Protein AF-A0A2V7G787-F1 (afdb_monomer)

Foldseek 3Di:
DPPDDLEDPVLLQLLLVLLQVLLVLLLPPPPVPRPPCPPSLCVLQVSLLVSLVVLCVSQPPPGDSVSSSVVSLVSSCCNNLPVVVVVCCVPVVDDVCSSPDPSSVVSSVSSSVNNVVNSVVSNVVSHDDPPPDDD

Mean predi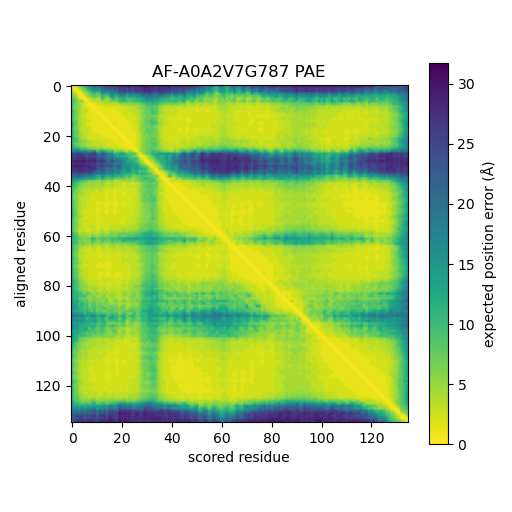cted aligned error: 7.24 Å

pLDDT: mean 84.2, std 13.43, range [45.25, 98.38]

Nearest PDB structures (foldseek):
  8j7w-assembly1_A  TM=3.621E-01  e=2.206E-01  Homo sapiens
  2lk4-assembly1_A  TM=4.245E-01  e=3.127E+00  Homo sapiens
  1ls4-assembly1_A  TM=3.433E-01  e=6.217E+00  Locusta migratoria

Radius of gyration: 17.69 Å; Cα contacts (8 Å, |Δi|>4): 128; chains: 1; bounding box: 58×23×52 Å

Sequence (135 aa):
MSVRSIFSLPIALFLGLFIHLDWHLARHEHDGRSLGWDAHWLLAIPIFALAARRIARRWPPPDNPWRPAALTVALGILLGQVIEPLGEIIHYQATLADELEPARLTAFALFTATGLVTMGLTLWALAPRPSSGPC

Structure (mmCIF, N/CA/C/O backbone):
data_AF-A0A2V7G787-F1
#
_entry.id   AF-A0A2V7G787-F1
#
loop_
_atom_site.group_PDB
_atom_site.id
_atom_site.type_symbol
_atom_site.label_atom_id
_atom_site.label_alt_id
_atom_site.label_comp_id
_atom_site.label_asym_id
_atom_site.label_entity_id
_atom_site.label_seq_id
_atom_site.pdbx_PDB_ins_code
_atom_site.Cartn_x
_atom_site.Cartn_y
_atom_site.Cartn_z
_atom_site.occupancy
_atom_site.B_iso_or_equiv
_atom_site.auth_seq_id
_atom_site.auth_comp_id
_atom_site.auth_asym_id
_atom_site.auth_atom_id
_atom_site.pdbx_PDB_model_num
ATOM 1 N N . MET A 1 1 ? -1.950 7.658 30.740 1.00 45.25 1 MET A N 1
ATOM 2 C CA . MET A 1 1 ? -2.241 7.159 29.378 1.00 45.25 1 MET A CA 1
ATOM 3 C C . MET A 1 1 ? -0.935 6.694 28.756 1.00 45.25 1 MET A C 1
ATOM 5 O O . MET A 1 1 ? -0.013 7.492 28.670 1.00 45.25 1 MET A O 1
ATOM 9 N N . SER A 1 2 ? -0.812 5.413 28.404 1.00 47.28 2 SER A N 1
ATOM 10 C CA . SER A 1 2 ? 0.356 4.932 27.654 1.00 47.28 2 SER A CA 1
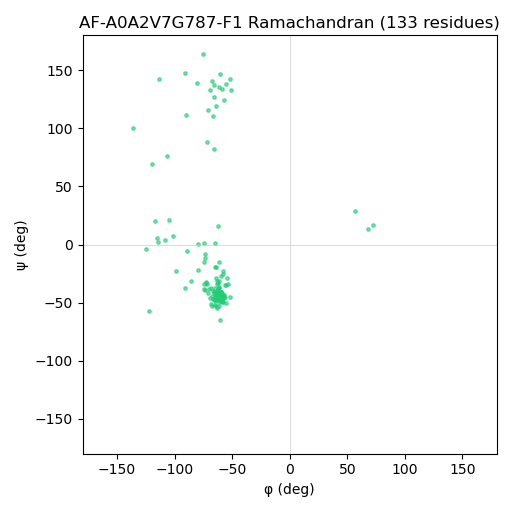ATOM 11 C C . SER A 1 2 ? 0.256 5.487 26.234 1.00 47.28 2 SER A C 1
ATOM 13 O O . SER A 1 2 ? -0.705 5.184 25.530 1.00 47.28 2 SER A O 1
ATOM 15 N N . VAL A 1 3 ? 1.200 6.342 25.834 1.00 57.97 3 VAL A N 1
ATOM 16 C CA . VAL A 1 3 ? 1.281 6.854 24.462 1.00 57.97 3 VAL A CA 1
ATOM 17 C C . VAL A 1 3 ? 1.750 5.698 23.584 1.00 57.97 3 VAL A C 1
ATOM 19 O O . VAL A 1 3 ? 2.947 5.470 23.409 1.00 57.97 3 VAL A O 1
ATOM 22 N N . ARG A 1 4 ? 0.808 4.899 23.073 1.00 68.75 4 ARG A N 1
ATOM 23 C CA . ARG A 1 4 ? 1.130 3.909 22.046 1.00 68.75 4 ARG A CA 1
ATOM 24 C C . ARG A 1 4 ? 1.589 4.671 20.814 1.00 68.75 4 ARG A C 1
ATOM 26 O O . ARG A 1 4 ? 0.837 5.468 20.260 1.00 68.75 4 ARG A O 1
ATOM 33 N N . SER A 1 5 ? 2.827 4.421 20.392 1.00 78.06 5 SER A N 1
ATOM 34 C CA . SER A 1 5 ? 3.328 4.935 19.119 1.00 78.06 5 SER A CA 1
ATOM 35 C C . SER A 1 5 ? 2.332 4.593 18.011 1.00 78.06 5 SER A C 1
ATOM 37 O O . SER A 1 5 ? 1.870 3.456 17.931 1.00 78.06 5 SER A O 1
ATOM 39 N N . ILE A 1 6 ? 1.999 5.572 17.170 1.00 81.62 6 ILE A N 1
ATOM 40 C CA . ILE A 1 6 ? 1.162 5.400 15.969 1.00 81.62 6 ILE A CA 1
ATOM 41 C C . ILE A 1 6 ? 1.923 4.713 14.826 1.00 81.62 6 ILE A C 1
ATOM 43 O O . ILE A 1 6 ? 1.392 4.529 13.736 1.00 81.62 6 ILE A O 1
ATOM 47 N N . PHE A 1 7 ? 3.183 4.356 15.063 1.00 84.19 7 PHE A N 1
ATOM 48 C CA . PHE A 1 7 ? 4.094 3.830 14.069 1.00 84.19 7 PHE A CA 1
ATOM 49 C C . PHE A 1 7 ? 4.451 2.368 14.355 1.00 84.19 7 PHE A C 1
ATOM 51 O O . PHE A 1 7 ? 4.642 1.950 15.503 1.00 84.19 7 PHE A O 1
ATOM 58 N N . SER A 1 8 ? 4.576 1.579 13.287 1.00 87.44 8 SER A N 1
ATOM 59 C CA . SER A 1 8 ? 5.142 0.235 13.337 1.00 87.44 8 SER A CA 1
ATOM 60 C C . SER A 1 8 ? 6.091 0.017 12.164 1.00 87.44 8 SER A C 1
ATOM 62 O O . SER A 1 8 ? 5.661 -0.304 11.058 1.00 87.44 8 SER A O 1
ATOM 64 N N . LEU A 1 9 ? 7.392 0.138 12.444 1.00 89.88 9 LEU A N 1
ATOM 65 C CA . LEU A 1 9 ? 8.457 -0.104 11.468 1.00 89.88 9 LEU A CA 1
ATOM 66 C C . LEU A 1 9 ? 8.326 -1.464 10.757 1.00 89.88 9 LEU A C 1
ATOM 68 O O . LEU A 1 9 ? 8.398 -1.471 9.534 1.00 89.88 9 LEU A O 1
ATOM 72 N N . PRO A 1 10 ? 8.051 -2.596 11.443 1.00 93.88 10 PRO A N 1
ATOM 73 C CA . PRO A 1 10 ? 7.923 -3.881 10.755 1.00 93.88 10 PRO A CA 1
ATOM 74 C C . PRO A 1 10 ? 6.792 -3.924 9.725 1.00 93.88 10 PRO A C 1
ATOM 76 O O . PRO A 1 10 ? 6.952 -4.542 8.681 1.00 93.88 10 PRO A O 1
ATOM 79 N N . ILE A 1 11 ? 5.653 -3.274 9.997 1.00 91.56 11 ILE A N 1
ATOM 80 C CA . ILE A 1 11 ? 4.524 -3.265 9.054 1.00 91.56 11 ILE A CA 1
ATOM 81 C C . ILE A 1 11 ? 4.837 -2.336 7.873 1.00 91.56 11 ILE A C 1
ATOM 83 O O . ILE A 1 11 ? 4.525 -2.682 6.738 1.00 91.56 11 ILE A O 1
ATOM 87 N N . ALA A 1 12 ? 5.497 -1.200 8.122 1.00 92.44 12 ALA A N 1
ATOM 88 C CA . ALA A 1 12 ? 5.934 -0.290 7.064 1.00 92.44 12 ALA A CA 1
ATOM 89 C C . ALA A 1 12 ? 6.975 -0.944 6.140 1.00 92.44 12 ALA A C 1
ATOM 91 O O . ALA A 1 12 ? 6.824 -0.883 4.925 1.00 92.44 12 ALA A O 1
ATOM 92 N N . LEU A 1 13 ? 7.977 -1.631 6.704 1.00 93.19 13 LEU A N 1
ATOM 93 C CA . LEU A 1 13 ? 8.967 -2.398 5.938 1.00 93.19 13 LEU A CA 1
ATOM 94 C C . LEU A 1 13 ? 8.318 -3.540 5.154 1.00 93.19 13 LEU A C 1
ATOM 96 O O . LEU A 1 13 ? 8.652 -3.743 3.995 1.00 93.19 13 LEU A O 1
ATOM 100 N N . PHE A 1 14 ? 7.373 -4.261 5.764 1.00 94.88 14 PHE A N 1
ATOM 101 C CA . PHE A 1 14 ? 6.624 -5.318 5.086 1.00 94.88 14 PHE A CA 1
ATOM 102 C C . PHE A 1 14 ? 5.868 -4.777 3.868 1.00 94.88 14 PHE A C 1
ATOM 104 O O . PHE A 1 14 ? 6.010 -5.324 2.780 1.00 94.88 14 PHE A O 1
ATOM 111 N N . LEU A 1 15 ? 5.109 -3.686 4.016 1.00 94.31 15 LEU A N 1
ATOM 112 C CA . LEU A 1 15 ? 4.420 -3.081 2.873 1.00 94.31 15 LEU A CA 1
ATOM 113 C C . LEU A 1 15 ? 5.405 -2.553 1.829 1.00 94.31 15 LEU A C 1
ATOM 115 O O . LEU A 1 15 ? 5.203 -2.812 0.649 1.00 94.31 15 LEU A O 1
ATOM 119 N N . GLY A 1 16 ? 6.468 -1.863 2.250 1.00 92.56 16 GLY A N 1
ATOM 120 C CA . GLY A 1 16 ? 7.478 -1.337 1.334 1.00 92.56 16 GLY A CA 1
ATOM 121 C C . GLY A 1 16 ? 8.149 -2.429 0.509 1.00 92.56 16 GLY A C 1
ATOM 122 O O . GLY A 1 16 ? 8.227 -2.296 -0.706 1.00 92.56 16 GLY A O 1
ATOM 123 N N . LEU A 1 17 ? 8.525 -3.546 1.142 1.00 93.81 17 LEU A N 1
ATOM 124 C CA . LEU A 1 17 ? 9.083 -4.713 0.459 1.00 93.81 17 LEU A CA 1
ATOM 125 C C . LEU A 1 17 ? 8.146 -5.221 -0.637 1.00 93.81 17 LEU A C 1
ATOM 127 O O . LEU A 1 17 ? 8.576 -5.414 -1.763 1.00 93.81 17 LEU A O 1
ATOM 131 N N . PHE A 1 18 ? 6.868 -5.439 -0.330 1.00 94.62 18 PHE A N 1
ATOM 132 C CA . PHE A 1 18 ? 5.949 -6.017 -1.309 1.00 94.62 18 PHE A CA 1
ATOM 133 C C . PHE A 1 18 ? 5.523 -5.043 -2.408 1.00 94.62 18 PHE A C 1
ATOM 135 O O . PHE A 1 18 ? 5.370 -5.469 -3.547 1.00 94.62 18 PHE A O 1
ATOM 142 N N . ILE A 1 19 ? 5.378 -3.754 -2.091 1.00 92.50 19 ILE A N 1
ATOM 143 C CA . ILE A 1 19 ? 5.173 -2.701 -3.096 1.00 92.50 19 ILE A CA 1
ATOM 144 C C . ILE A 1 19 ? 6.358 -2.670 -4.069 1.00 92.50 19 ILE A C 1
ATOM 146 O O . ILE A 1 19 ? 6.174 -2.506 -5.271 1.00 92.50 19 ILE A O 1
ATOM 150 N N . HIS A 1 20 ? 7.572 -2.826 -3.550 1.00 90.94 20 HIS A N 1
ATOM 151 C CA . HIS A 1 20 ? 8.786 -2.827 -4.350 1.00 90.94 20 HIS A CA 1
ATOM 152 C C . HIS A 1 20 ? 8.971 -4.124 -5.163 1.00 90.94 20 HIS A C 1
ATOM 154 O O . HIS A 1 20 ? 9.351 -4.090 -6.329 1.00 90.94 20 HIS A O 1
ATOM 160 N N . LEU A 1 21 ? 8.635 -5.283 -4.589 1.00 89.38 21 LEU A N 1
ATOM 161 C CA . LEU A 1 21 ? 8.651 -6.557 -5.314 1.00 89.38 21 LEU A CA 1
ATOM 162 C C . LEU A 1 21 ? 7.669 -6.552 -6.491 1.00 89.38 21 LEU A C 1
ATOM 164 O O . LEU A 1 21 ? 8.033 -6.986 -7.578 1.00 89.38 21 LEU A O 1
ATOM 168 N N . ASP A 1 22 ? 6.452 -6.043 -6.291 1.00 88.50 22 ASP A N 1
ATOM 169 C CA . ASP A 1 22 ? 5.449 -5.926 -7.356 1.00 88.50 22 ASP A CA 1
ATOM 170 C C . ASP A 1 22 ? 5.941 -5.051 -8.520 1.00 88.50 22 ASP A C 1
ATOM 172 O O . ASP A 1 22 ? 5.814 -5.408 -9.690 1.00 88.50 22 ASP A O 1
ATOM 176 N N . TRP A 1 23 ? 6.613 -3.952 -8.185 1.00 85.75 23 TRP A N 1
ATOM 177 C CA . TRP A 1 23 ? 7.250 -3.051 -9.139 1.00 85.75 23 TRP A CA 1
ATOM 178 C C . TRP A 1 23 ? 8.349 -3.715 -9.982 1.00 85.75 23 TRP A C 1
ATOM 180 O O . TRP A 1 23 ? 8.447 -3.447 -11.180 1.00 85.75 23 TRP A O 1
ATOM 190 N N . HIS A 1 24 ? 9.144 -4.619 -9.401 1.00 84.69 24 HIS A N 1
ATOM 191 C CA . HIS A 1 24 ? 10.117 -5.417 -10.162 1.00 84.69 24 HIS A CA 1
ATOM 192 C C . HIS A 1 24 ? 9.461 -6.477 -11.044 1.00 84.69 24 HIS A C 1
ATOM 194 O O . HIS A 1 24 ? 9.944 -6.735 -12.148 1.00 84.69 24 HIS A O 1
ATOM 200 N N . LEU A 1 25 ? 8.345 -7.068 -10.608 1.00 82.56 25 LEU A N 1
ATOM 201 C CA . LEU A 1 25 ? 7.592 -8.015 -11.439 1.00 82.56 25 LEU A CA 1
ATOM 202 C C . LEU A 1 25 ? 7.074 -7.350 -12.723 1.00 82.56 25 LEU A C 1
ATOM 204 O O . LEU A 1 25 ? 7.052 -7.991 -13.771 1.00 82.56 25 LEU A O 1
ATOM 208 N N . ALA A 1 26 ? 6.777 -6.051 -12.670 1.00 78.38 26 ALA A N 1
ATOM 209 C CA . ALA A 1 26 ? 6.321 -5.266 -13.814 1.00 78.38 26 ALA A CA 1
ATOM 210 C C . ALA A 1 26 ? 7.414 -4.921 -14.844 1.00 78.38 26 ALA A C 1
ATOM 212 O O . ALA A 1 26 ? 7.093 -4.574 -15.976 1.00 78.38 26 ALA A O 1
ATOM 213 N N . ARG A 1 27 ? 8.705 -5.070 -14.506 1.00 72.38 27 ARG A N 1
ATOM 214 C CA . ARG A 1 27 ? 9.864 -4.797 -15.393 1.00 72.38 27 ARG A CA 1
ATOM 215 C C . ARG A 1 27 ? 9.946 -5.724 -16.626 1.00 72.38 27 ARG A C 1
ATOM 217 O O . ARG A 1 27 ? 10.898 -5.674 -17.393 1.00 72.38 27 ARG A O 1
ATOM 224 N N . HIS A 1 28 ? 8.990 -6.636 -16.783 1.00 60.34 28 HIS A N 1
ATOM 225 C CA . HIS A 1 28 ? 9.127 -7.845 -17.588 1.00 60.34 28 HIS A CA 1
ATOM 226 C C . HIS A 1 28 ? 8.210 -7.908 -18.823 1.00 60.34 28 HIS A C 1
ATOM 228 O O . HIS A 1 28 ? 8.281 -8.902 -19.551 1.00 60.34 28 HIS A O 1
ATOM 234 N N . GLU A 1 29 ? 7.396 -6.878 -19.103 1.00 54.09 29 GLU A N 1
ATOM 235 C CA . GLU A 1 29 ? 6.571 -6.827 -20.328 1.00 54.09 29 GLU A CA 1
ATOM 236 C C . GLU A 1 29 ? 7.413 -6.742 -21.622 1.00 54.09 29 GLU A C 1
ATOM 238 O O . GLU A 1 29 ? 6.933 -7.144 -22.681 1.00 54.09 29 GLU A O 1
ATOM 243 N N . HIS A 1 30 ? 8.688 -6.331 -21.557 1.00 47.53 30 HIS A N 1
ATOM 244 C CA . HIS A 1 30 ? 9.569 -6.247 -22.735 1.00 47.53 30 HIS A CA 1
ATOM 245 C C . HIS A 1 30 ? 10.534 -7.436 -22.951 1.00 47.53 30 HIS A C 1
ATOM 247 O O . HIS A 1 30 ? 10.901 -7.693 -24.095 1.00 47.53 30 HIS A O 1
ATOM 253 N N . ASP A 1 31 ? 10.875 -8.223 -21.919 1.00 52.75 31 ASP A N 1
ATOM 254 C CA . ASP A 1 31 ? 11.965 -9.226 -21.985 1.00 52.75 31 ASP A CA 1
ATOM 255 C C . ASP A 1 31 ? 11.522 -10.702 -21.843 1.00 52.75 31 ASP A C 1
ATOM 257 O O . ASP A 1 31 ? 12.356 -11.608 -21.763 1.00 52.75 31 ASP A O 1
ATOM 261 N N . GLY A 1 32 ? 10.214 -10.989 -21.784 1.00 52.00 32 GLY A N 1
ATOM 262 C CA . GLY A 1 32 ? 9.687 -12.368 -21.778 1.00 52.00 32 GLY A CA 1
ATOM 263 C C . GLY A 1 32 ? 10.006 -13.194 -20.520 1.00 52.00 32 GLY A C 1
ATOM 264 O O . GLY A 1 32 ? 9.829 -14.410 -20.516 1.00 52.00 32 GLY A O 1
ATOM 265 N N . ARG A 1 33 ? 10.478 -12.551 -19.445 1.00 49.22 33 ARG A N 1
ATOM 266 C CA . ARG A 1 33 ? 10.845 -13.183 -18.163 1.00 49.22 33 ARG A CA 1
ATOM 267 C C . ARG A 1 33 ? 9.780 -13.028 -17.069 1.00 49.22 33 ARG A C 1
ATOM 269 O O . ARG A 1 33 ? 10.033 -13.380 -15.919 1.00 49.22 33 ARG A O 1
ATOM 276 N N . SER A 1 34 ? 8.606 -12.489 -17.402 1.00 47.59 34 SER A N 1
ATOM 277 C CA . SER A 1 34 ? 7.443 -12.582 -16.521 1.00 47.59 34 SER A CA 1
ATOM 278 C C . SER A 1 34 ? 7.234 -14.066 -16.236 1.00 47.59 34 SER A C 1
ATOM 280 O O . SER A 1 34 ? 7.288 -14.884 -17.152 1.00 47.59 34 SER A O 1
ATOM 282 N N . LEU A 1 35 ? 6.935 -14.443 -14.997 1.00 51.03 35 LEU A N 1
ATOM 283 C CA . LEU A 1 35 ? 6.420 -15.784 -14.689 1.00 51.03 35 LEU A CA 1
ATOM 284 C C . LEU A 1 35 ? 5.053 -16.064 -15.376 1.00 51.03 35 LEU A C 1
ATOM 286 O O . LEU A 1 35 ? 4.342 -16.979 -14.974 1.00 51.03 35 LEU A O 1
ATOM 290 N N . GLY A 1 36 ? 4.666 -15.270 -16.384 1.00 56.53 36 GLY A N 1
ATOM 291 C CA . GLY A 1 36 ? 3.395 -15.284 -17.095 1.00 56.53 36 GLY A CA 1
ATOM 292 C C . GLY A 1 36 ? 2.247 -14.732 -16.260 1.00 56.53 36 GLY A C 1
ATOM 293 O O . GLY A 1 36 ? 1.094 -15.042 -16.546 1.00 56.53 36 GLY A O 1
ATOM 294 N N . TRP A 1 37 ? 2.539 -13.999 -15.178 1.00 70.69 37 TRP A N 1
ATOM 295 C CA . TRP A 1 37 ? 1.527 -13.645 -14.189 1.00 70.69 37 TRP A CA 1
ATOM 296 C C . TRP A 1 37 ? 1.114 -12.177 -14.252 1.00 70.69 37 TRP A C 1
ATOM 298 O O . TRP A 1 37 ? 1.439 -11.387 -13.372 1.00 70.69 37 TRP A O 1
ATOM 308 N N . ASP A 1 38 ? 0.296 -11.850 -15.248 1.00 75.31 38 ASP A N 1
ATOM 309 C CA . ASP A 1 38 ? -0.253 -10.503 -15.494 1.00 75.31 38 ASP A CA 1
ATOM 310 C C . ASP A 1 38 ? -1.123 -9.971 -14.335 1.00 75.31 38 ASP A C 1
ATOM 312 O O . ASP A 1 38 ? -1.434 -8.786 -14.238 1.00 75.31 38 ASP A O 1
ATOM 316 N N . ALA A 1 39 ? -1.534 -10.860 -13.428 1.00 84.06 39 ALA A N 1
ATOM 317 C CA . ALA A 1 39 ? -2.366 -10.540 -12.276 1.00 84.06 39 ALA A CA 1
ATOM 318 C C . ALA A 1 39 ? -1.586 -10.511 -10.948 1.00 84.06 39 ALA A C 1
ATOM 320 O O . ALA A 1 39 ? -2.196 -10.646 -9.885 1.00 84.06 39 ALA A O 1
ATOM 321 N N . HIS A 1 40 ? -0.259 -10.334 -10.981 1.00 87.31 40 HIS A N 1
ATOM 322 C CA . HIS A 1 40 ? 0.580 -10.245 -9.778 1.00 87.31 40 HIS A CA 1
ATOM 323 C C . HIS A 1 40 ? 0.107 -9.156 -8.797 1.00 87.31 40 HIS A C 1
ATOM 325 O O . HIS A 1 40 ? 0.191 -9.343 -7.582 1.00 87.31 40 HIS A O 1
ATOM 331 N N . TRP A 1 41 ? -0.526 -8.091 -9.305 1.00 88.44 41 TRP A N 1
ATOM 332 C CA . TRP A 1 41 ? -1.118 -7.025 -8.496 1.00 88.44 41 TRP A CA 1
ATOM 333 C C . TRP A 1 41 ? -2.185 -7.523 -7.499 1.00 88.44 41 TRP A C 1
ATOM 335 O O . TRP A 1 41 ? -2.419 -6.892 -6.465 1.00 88.44 41 TRP A O 1
ATOM 345 N N . LEU A 1 42 ? -2.804 -8.690 -7.745 1.00 92.06 42 LEU A N 1
ATOM 346 C CA . LEU A 1 42 ? -3.753 -9.327 -6.822 1.00 92.06 42 LEU A CA 1
ATOM 347 C C . LEU A 1 42 ? -3.109 -9.752 -5.498 1.00 92.06 42 LEU A C 1
ATOM 349 O O . LEU A 1 42 ? -3.820 -9.907 -4.501 1.00 92.06 42 LEU A O 1
ATOM 353 N N . LEU A 1 43 ? -1.779 -9.890 -5.443 1.00 93.38 43 LEU A N 1
ATOM 354 C CA . LEU A 1 43 ? -1.048 -10.106 -4.193 1.00 93.38 43 LEU A CA 1
ATOM 355 C C . LEU A 1 43 ? -1.299 -8.981 -3.181 1.00 93.38 43 LEU A C 1
ATOM 357 O O . L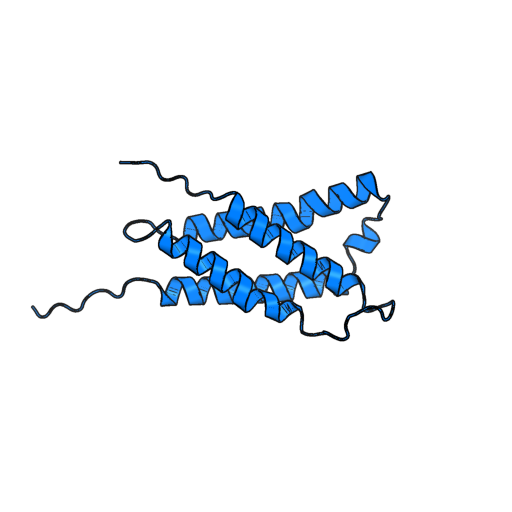EU A 1 43 ? -1.254 -9.232 -1.973 1.00 93.38 43 LEU A O 1
ATOM 361 N N . ALA A 1 44 ? -1.655 -7.775 -3.638 1.00 95.12 44 ALA A N 1
ATOM 362 C CA . ALA A 1 44 ? -2.039 -6.672 -2.766 1.00 95.12 44 ALA A CA 1
ATOM 363 C C . ALA A 1 44 ? -3.166 -7.060 -1.796 1.00 95.12 44 ALA A C 1
ATOM 365 O O . ALA A 1 44 ? -3.162 -6.614 -0.649 1.00 95.12 44 ALA A O 1
ATOM 366 N N . ILE A 1 45 ? -4.096 -7.932 -2.207 1.00 97.06 45 ILE A N 1
ATOM 367 C CA . ILE A 1 45 ? -5.244 -8.339 -1.389 1.00 97.06 45 ILE A CA 1
ATOM 368 C C . ILE A 1 45 ? -4.786 -9.008 -0.078 1.00 97.06 45 ILE A C 1
ATOM 370 O O . ILE A 1 45 ? -5.013 -8.439 0.997 1.00 97.06 45 ILE A O 1
ATOM 374 N N . PRO A 1 46 ? -4.122 -10.184 -0.089 1.00 97.44 46 PRO A N 1
ATOM 375 C CA . PRO A 1 46 ? -3.694 -10.830 1.151 1.00 97.44 46 PRO A CA 1
ATOM 376 C C . PRO A 1 46 ? -2.692 -9.982 1.950 1.00 97.44 46 PRO A C 1
ATOM 378 O O . PRO A 1 46 ? -2.733 -9.995 3.183 1.00 97.44 46 PRO A O 1
ATOM 381 N N . ILE A 1 47 ? -1.830 -9.213 1.278 1.00 97.25 47 ILE A N 1
ATOM 382 C CA . ILE A 1 47 ? -0.789 -8.389 1.909 1.00 97.25 47 ILE A CA 1
ATOM 383 C C . ILE A 1 47 ? -1.411 -7.246 2.719 1.00 97.25 47 ILE A C 1
ATOM 385 O O . ILE A 1 47 ? -1.143 -7.110 3.920 1.00 97.25 47 ILE A O 1
ATOM 389 N N . PHE A 1 48 ? -2.288 -6.450 2.105 1.00 97.75 48 PHE A N 1
ATOM 390 C CA . PHE A 1 48 ? -2.931 -5.321 2.774 1.00 97.75 48 PHE A CA 1
ATOM 391 C C . PHE A 1 48 ? -3.989 -5.773 3.779 1.00 97.75 48 PHE A C 1
ATOM 393 O O . PHE A 1 48 ? -4.111 -5.149 4.835 1.00 97.75 48 PHE A O 1
ATOM 400 N N . ALA A 1 49 ? -4.695 -6.882 3.532 1.00 97.81 49 ALA A N 1
ATOM 401 C CA . ALA A 1 49 ? -5.597 -7.473 4.520 1.00 97.81 49 ALA A CA 1
ATOM 402 C C . ALA A 1 49 ? -4.839 -7.913 5.786 1.00 97.81 49 ALA A C 1
ATOM 404 O O . ALA A 1 49 ? -5.276 -7.646 6.911 1.00 97.81 49 ALA A O 1
ATOM 405 N N . LEU A 1 50 ? -3.669 -8.545 5.630 1.00 97.44 50 LEU A N 1
ATOM 406 C CA . LEU A 1 50 ? -2.824 -8.936 6.757 1.00 97.44 50 LEU A CA 1
ATOM 407 C C . LEU A 1 50 ? -2.313 -7.711 7.526 1.00 97.44 50 LEU A C 1
ATOM 409 O O . LEU A 1 50 ? -2.410 -7.687 8.758 1.00 97.44 50 LEU A O 1
ATOM 413 N N . ALA A 1 51 ? -1.817 -6.689 6.823 1.00 96.19 51 ALA A N 1
ATOM 414 C CA . ALA A 1 51 ? -1.378 -5.437 7.434 1.00 96.19 51 ALA A CA 1
ATOM 415 C C . ALA A 1 51 ? -2.524 -4.757 8.204 1.00 96.19 51 ALA A C 1
ATOM 417 O O . ALA A 1 51 ? -2.374 -4.458 9.390 1.00 96.19 51 ALA A O 1
ATOM 418 N N . ALA A 1 52 ? -3.701 -4.618 7.588 1.00 96.19 52 ALA A N 1
ATOM 419 C CA . ALA A 1 52 ? -4.899 -4.053 8.206 1.00 96.19 52 ALA A CA 1
ATOM 420 C C . ALA A 1 52 ? -5.306 -4.813 9.474 1.00 96.19 52 ALA A C 1
ATOM 422 O O . ALA A 1 52 ? -5.528 -4.211 10.524 1.00 96.19 52 ALA A O 1
ATOM 423 N N . ARG A 1 53 ? -5.321 -6.151 9.423 1.00 96.00 53 ARG A N 1
ATOM 424 C CA . ARG A 1 53 ? -5.622 -7.001 10.583 1.00 96.00 53 ARG A CA 1
ATOM 425 C C . ARG A 1 53 ? -4.608 -6.821 11.713 1.00 96.00 53 ARG A C 1
ATOM 427 O O . ARG A 1 53 ? -4.989 -6.835 12.884 1.00 96.00 53 ARG A O 1
ATOM 434 N N . ARG A 1 54 ? -3.317 -6.677 11.401 1.00 94.81 54 ARG A N 1
ATOM 435 C CA . ARG A 1 54 ? -2.271 -6.407 12.404 1.00 94.81 54 ARG A CA 1
ATOM 436 C C . ARG A 1 54 ? -2.438 -5.024 13.029 1.00 94.81 54 ARG A C 1
ATOM 438 O O . ARG A 1 54 ? -2.296 -4.903 14.244 1.00 94.81 54 ARG A O 1
ATOM 445 N N . ILE A 1 55 ? -2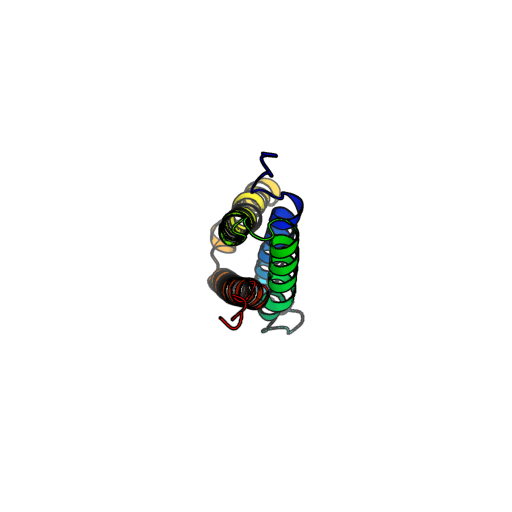.787 -4.021 12.228 1.00 94.00 55 ILE A N 1
ATOM 446 C CA . ILE A 1 55 ? -3.050 -2.655 12.688 1.00 94.00 55 ILE A CA 1
ATOM 447 C C . ILE A 1 55 ? -4.286 -2.625 13.594 1.00 94.00 55 ILE A C 1
ATOM 449 O O . ILE A 1 55 ? -4.178 -2.196 14.738 1.00 94.00 55 ILE A O 1
ATOM 453 N N . ALA A 1 56 ? -5.419 -3.181 13.165 1.00 93.19 56 ALA A N 1
ATOM 454 C CA . ALA A 1 56 ? -6.645 -3.228 13.969 1.00 93.19 56 ALA A CA 1
ATOM 455 C C . ALA A 1 56 ? -6.444 -3.909 15.339 1.00 93.19 56 ALA A C 1
ATOM 457 O O . ALA A 1 56 ? -7.021 -3.495 16.338 1.00 93.19 56 ALA A O 1
ATOM 458 N N . ARG A 1 57 ? -5.579 -4.931 15.415 1.00 91.81 57 ARG A N 1
ATOM 459 C CA . ARG A 1 57 ? -5.225 -5.600 16.682 1.00 91.81 57 ARG A CA 1
ATOM 460 C C . ARG A 1 57 ? -4.330 -4.760 17.591 1.00 91.81 57 ARG A C 1
ATOM 462 O O . ARG A 1 57 ? -4.387 -4.913 18.808 1.00 91.81 57 ARG A O 1
ATOM 469 N N . ARG A 1 58 ? -3.458 -3.933 17.014 1.00 91.25 58 ARG A N 1
ATOM 470 C CA . ARG A 1 58 ? -2.474 -3.129 17.753 1.00 91.25 58 ARG A CA 1
ATOM 471 C C . ARG A 1 58 ? -3.054 -1.797 18.238 1.00 91.25 58 ARG A C 1
ATOM 473 O O . ARG A 1 58 ? -2.683 -1.349 19.325 1.00 91.25 58 ARG A O 1
ATOM 480 N N . TRP A 1 59 ? -3.992 -1.230 17.484 1.00 89.69 59 TRP A N 1
ATOM 481 C CA . TRP A 1 59 ? -4.761 -0.031 17.832 1.00 89.69 59 TRP A CA 1
ATOM 482 C C . TRP A 1 59 ? -6.265 -0.353 17.877 1.00 89.69 59 TRP A C 1
ATOM 484 O O . TRP A 1 59 ? -7.001 0.052 16.976 1.00 89.69 59 TRP A O 1
ATOM 494 N N . PRO A 1 60 ? -6.715 -1.138 18.879 1.00 86.31 60 PRO A N 1
ATOM 495 C CA . PRO A 1 60 ? -8.128 -1.417 19.086 1.00 86.31 60 PRO A CA 1
ATOM 496 C C . PRO A 1 60 ? -8.844 -0.197 19.700 1.00 86.31 60 PRO A C 1
ATOM 498 O O . PRO A 1 60 ? -8.191 0.667 20.285 1.00 86.31 60 PRO A O 1
ATOM 501 N N . PRO A 1 61 ? -10.184 -0.149 19.652 1.00 81.38 61 PRO A N 1
ATOM 502 C CA . PRO A 1 61 ? -10.963 0.914 20.283 1.00 81.38 61 PRO A CA 1
ATOM 503 C C . PRO A 1 61 ? -10.585 1.124 21.761 1.00 81.38 61 PRO A C 1
ATOM 505 O O . PRO A 1 61 ? -10.342 0.139 22.466 1.00 81.38 61 PRO A O 1
A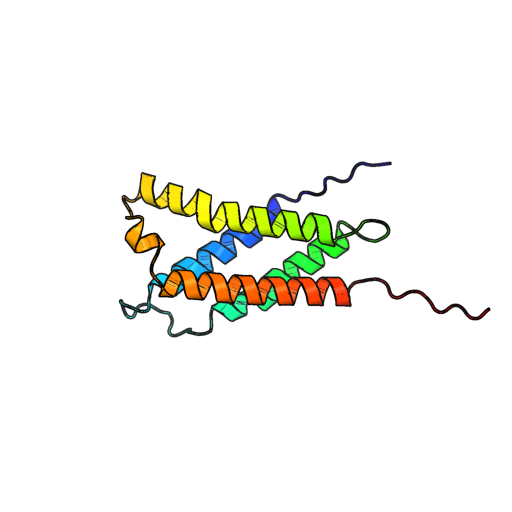TOM 508 N N . PRO A 1 62 ? -10.565 2.376 22.255 1.00 78.88 62 PRO A N 1
ATOM 509 C CA . PRO A 1 62 ? -11.007 3.609 21.591 1.00 78.88 62 PRO A CA 1
ATOM 510 C C . PRO A 1 62 ? -10.001 4.203 20.585 1.00 78.88 62 PRO A C 1
ATOM 512 O O . PRO A 1 62 ? -10.295 5.236 19.983 1.00 78.88 62 PRO A O 1
ATOM 515 N N . ASP A 1 63 ? -8.836 3.582 20.382 1.00 82.19 63 ASP A N 1
ATOM 516 C CA . ASP A 1 63 ? -7.849 4.069 19.418 1.00 82.19 63 ASP A CA 1
ATOM 517 C C . ASP A 1 63 ? -8.377 3.927 17.980 1.00 82.19 63 ASP A C 1
ATOM 519 O O . ASP A 1 63 ? -9.031 2.948 17.620 1.00 82.19 63 ASP A O 1
ATOM 523 N N . ASN A 1 64 ? -8.090 4.924 17.137 1.00 85.56 64 ASN A N 1
ATOM 524 C CA . ASN A 1 64 ? -8.493 4.931 15.733 1.00 85.56 64 ASN A CA 1
ATOM 525 C C . ASN A 1 64 ? -7.393 4.276 14.860 1.00 85.56 64 ASN A C 1
ATOM 527 O O . ASN A 1 64 ? -6.340 4.899 14.677 1.00 85.56 64 ASN A O 1
ATOM 531 N N . PRO A 1 65 ? -7.621 3.085 14.263 1.00 91.44 65 PRO A N 1
ATOM 532 C CA . PRO A 1 65 ? -6.621 2.384 13.453 1.00 91.44 65 PRO A CA 1
ATOM 533 C C . PRO A 1 65 ? -6.377 3.018 12.071 1.00 91.44 65 PRO A C 1
ATOM 535 O O . PRO A 1 65 ? -5.401 2.672 11.407 1.00 91.44 65 PRO A O 1
ATOM 538 N N . TRP A 1 66 ? -7.209 3.965 11.627 1.00 92.62 66 TRP A N 1
ATOM 539 C CA . TRP A 1 66 ? -7.074 4.610 10.317 1.00 92.62 66 TRP A CA 1
ATOM 540 C C . TRP A 1 66 ? -5.834 5.504 10.221 1.00 92.62 66 TRP A C 1
ATOM 542 O O . TRP A 1 66 ? -5.162 5.521 9.193 1.00 92.62 66 TRP A O 1
ATOM 552 N N . ARG A 1 67 ? -5.482 6.210 11.304 1.00 92.25 67 ARG A N 1
ATOM 553 C CA . ARG A 1 67 ? -4.263 7.038 11.362 1.00 92.25 67 ARG A CA 1
ATOM 554 C C . ARG A 1 67 ? -2.973 6.213 11.225 1.00 92.25 67 ARG A C 1
ATOM 556 O O . ARG A 1 67 ? -2.185 6.525 10.333 1.00 92.25 67 ARG A O 1
ATOM 563 N N . PRO A 1 68 ? -2.735 5.167 12.044 1.00 92.12 68 PRO A N 1
ATOM 564 C CA . PRO A 1 68 ? -1.563 4.313 11.876 1.00 92.12 68 PRO A CA 1
ATOM 565 C C . PRO A 1 68 ? -1.574 3.580 10.528 1.00 92.12 68 PRO A C 1
ATOM 567 O O . PRO A 1 68 ? -0.506 3.388 9.957 1.00 92.12 68 PRO A O 1
ATOM 570 N N . ALA A 1 69 ? -2.741 3.229 9.972 1.00 93.50 69 ALA A N 1
ATOM 571 C CA . ALA A 1 69 ? -2.839 2.669 8.622 1.00 93.50 69 ALA A CA 1
ATOM 572 C C . ALA A 1 69 ? -2.340 3.629 7.539 1.00 93.50 69 ALA A C 1
ATOM 574 O O . ALA A 1 69 ? -1.431 3.267 6.794 1.00 93.50 69 ALA A O 1
ATOM 575 N N . ALA A 1 70 ? -2.854 4.861 7.502 1.00 94.69 70 ALA A N 1
ATOM 576 C CA . ALA A 1 70 ? -2.428 5.869 6.533 1.00 94.69 70 ALA A CA 1
ATOM 577 C C . ALA A 1 70 ? -0.918 6.145 6.619 1.00 94.69 70 ALA A C 1
ATOM 579 O O . ALA A 1 70 ? -0.231 6.148 5.599 1.00 94.69 70 ALA A O 1
ATOM 580 N N . LEU A 1 71 ? -0.386 6.295 7.838 1.00 94.25 71 LEU A N 1
ATOM 581 C CA . LEU A 1 71 ? 1.048 6.494 8.050 1.00 94.25 71 LEU A CA 1
ATOM 582 C C . LEU A 1 71 ? 1.871 5.288 7.577 1.00 94.25 71 LEU A C 1
ATOM 584 O O . LEU A 1 71 ? 2.905 5.456 6.939 1.00 94.25 71 LEU A O 1
ATOM 588 N N . THR A 1 72 ? 1.419 4.071 7.878 1.00 93.81 72 THR A N 1
ATOM 589 C CA . THR A 1 72 ? 2.131 2.844 7.498 1.00 93.81 72 THR A CA 1
ATOM 590 C C . THR A 1 72 ? 2.179 2.673 5.982 1.00 93.81 72 THR A C 1
ATOM 592 O O . THR A 1 72 ? 3.226 2.309 5.455 1.00 93.81 72 THR A O 1
ATOM 595 N N . VAL A 1 73 ? 1.085 2.976 5.277 1.00 95.19 73 VAL A N 1
ATOM 596 C CA . VAL A 1 73 ? 1.050 2.958 3.808 1.00 95.19 73 VAL A CA 1
ATOM 597 C C . VAL A 1 73 ? 1.974 4.025 3.230 1.00 95.19 73 VAL A C 1
ATOM 599 O O . VAL A 1 73 ? 2.793 3.705 2.375 1.00 95.19 73 VAL A O 1
ATOM 602 N N . ALA A 1 74 ? 1.900 5.266 3.723 1.00 95.12 74 ALA A N 1
ATOM 603 C CA . ALA A 1 74 ? 2.754 6.354 3.250 1.00 95.12 74 ALA A CA 1
ATOM 604 C C . ALA A 1 74 ? 4.247 6.022 3.408 1.00 95.12 74 ALA A C 1
ATOM 606 O O . ALA A 1 74 ? 5.033 6.242 2.491 1.00 95.12 74 ALA A O 1
ATOM 607 N N . LEU A 1 75 ? 4.630 5.434 4.544 1.00 93.69 75 LEU A N 1
ATOM 608 C CA . LEU A 1 75 ? 6.004 4.994 4.781 1.00 93.69 75 LEU A CA 1
ATOM 609 C C . LEU A 1 75 ? 6.389 3.788 3.924 1.00 93.69 75 LEU A C 1
ATOM 611 O O . LEU A 1 75 ? 7.512 3.747 3.439 1.00 93.69 75 LEU A O 1
ATOM 615 N N . GLY A 1 76 ? 5.482 2.832 3.713 1.00 93.19 76 GLY A N 1
ATOM 616 C CA . GLY A 1 76 ? 5.715 1.709 2.805 1.00 93.19 76 GLY A CA 1
ATOM 617 C C . GLY A 1 76 ? 6.000 2.181 1.378 1.00 93.19 76 GLY A C 1
ATOM 618 O O . GLY A 1 76 ? 6.988 1.758 0.790 1.00 93.19 76 GLY A O 1
ATOM 619 N N . ILE A 1 77 ? 5.200 3.119 0.860 1.00 93.62 77 ILE A N 1
ATOM 620 C CA . ILE A 1 77 ? 5.422 3.735 -0.457 1.00 93.62 77 ILE A CA 1
ATOM 621 C C . ILE A 1 77 ? 6.764 4.472 -0.482 1.00 93.62 77 ILE A C 1
ATOM 623 O O . ILE A 1 77 ? 7.565 4.239 -1.378 1.00 93.62 77 ILE A O 1
ATOM 627 N N . LEU A 1 78 ? 7.048 5.314 0.517 1.00 93.12 78 LEU A N 1
ATOM 628 C CA . LEU A 1 78 ? 8.317 6.046 0.590 1.00 93.12 78 LEU A CA 1
ATOM 629 C C . LEU A 1 78 ? 9.529 5.098 0.586 1.00 93.12 78 LEU A C 1
ATOM 631 O O . LEU A 1 78 ? 10.514 5.344 -0.104 1.00 93.12 78 LEU A O 1
ATOM 635 N N . LEU A 1 79 ? 9.458 4.006 1.346 1.00 88.81 79 LEU A N 1
ATOM 636 C CA . LEU A 1 79 ? 10.533 3.021 1.420 1.00 88.81 79 LEU A CA 1
ATOM 637 C C . LEU A 1 79 ? 10.689 2.261 0.100 1.00 88.81 79 LEU A C 1
ATOM 639 O O . LEU A 1 79 ? 11.794 2.199 -0.425 1.00 88.81 79 LEU A O 1
ATOM 643 N N . GLY A 1 80 ? 9.595 1.717 -0.437 1.00 86.00 80 GLY A N 1
ATOM 644 C CA . GLY A 1 80 ? 9.633 0.834 -1.602 1.00 86.00 80 GLY A CA 1
ATOM 645 C C . GLY A 1 80 ? 9.760 1.537 -2.954 1.00 86.00 80 GLY A C 1
ATOM 646 O O . GLY A 1 80 ? 10.183 0.904 -3.912 1.00 86.00 80 GLY A O 1
ATOM 647 N N . GLN A 1 81 ? 9.388 2.817 -3.052 1.00 86.50 81 GLN A N 1
ATOM 648 C CA . GLN A 1 81 ? 9.307 3.539 -4.333 1.00 86.50 81 GLN A CA 1
ATOM 649 C C . GLN A 1 81 ? 10.132 4.824 -4.386 1.00 86.50 81 GLN A C 1
ATOM 651 O O . GLN A 1 81 ? 10.200 5.467 -5.426 1.00 86.50 81 GLN A O 1
ATOM 656 N N . VAL A 1 82 ? 10.766 5.221 -3.281 1.00 85.81 82 VAL A N 1
ATOM 657 C CA . VAL A 1 82 ? 11.685 6.369 -3.283 1.00 85.81 82 VAL A CA 1
ATOM 658 C C . VAL A 1 82 ? 13.059 5.944 -2.803 1.00 85.81 82 VAL A C 1
ATOM 660 O O . VAL A 1 82 ? 14.034 6.103 -3.526 1.00 85.81 82 VAL A O 1
ATOM 663 N N . ILE A 1 83 ? 13.154 5.386 -1.596 1.00 84.69 83 ILE A N 1
ATOM 664 C CA . ILE A 1 83 ? 14.457 5.070 -0.999 1.00 84.69 83 ILE A CA 1
ATOM 665 C C . ILE A 1 83 ? 15.137 3.918 -1.737 1.00 84.69 83 ILE A C 1
ATOM 667 O O . ILE A 1 83 ? 16.323 4.020 -2.041 1.00 84.69 83 ILE A O 1
ATOM 671 N N . GLU A 1 84 ? 14.397 2.848 -2.022 1.00 81.06 84 GLU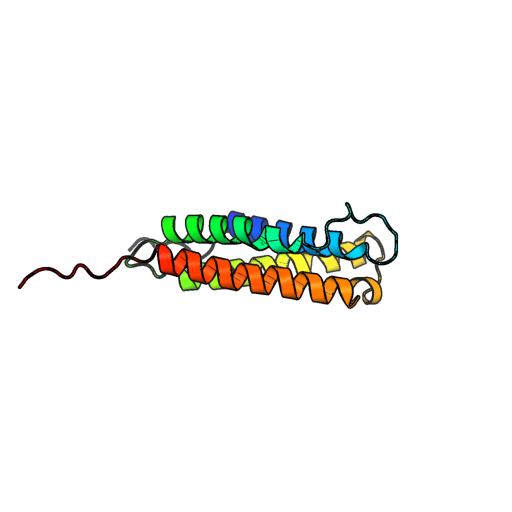 A N 1
ATOM 672 C CA . GLU A 1 84 ? 14.941 1.682 -2.718 1.00 81.06 84 GLU A CA 1
ATOM 673 C C . GLU A 1 84 ? 15.395 2.044 -4.154 1.00 81.06 84 GLU A C 1
ATOM 675 O O . GLU A 1 84 ? 16.594 1.909 -4.415 1.00 81.06 84 GLU A O 1
ATOM 680 N N . PRO A 1 85 ? 14.563 2.667 -5.022 1.00 76.31 85 PRO A N 1
ATOM 681 C CA . PRO A 1 85 ? 14.989 3.004 -6.385 1.00 76.31 85 PRO A CA 1
ATOM 682 C C . PRO A 1 85 ? 16.149 4.005 -6.437 1.00 76.31 85 PRO A C 1
ATOM 684 O O . PRO A 1 85 ? 17.020 3.915 -7.299 1.00 76.31 85 PRO A O 1
ATOM 687 N N . LEU A 1 86 ? 16.218 4.955 -5.493 1.00 81.69 86 LEU A N 1
ATOM 688 C CA . LEU A 1 86 ? 17.389 5.830 -5.366 1.00 81.69 86 LEU A CA 1
ATOM 689 C C . LEU A 1 86 ? 18.654 5.030 -5.029 1.00 81.69 86 LEU A C 1
ATOM 691 O O . LEU A 1 86 ? 19.727 5.334 -5.550 1.00 81.69 86 LEU A O 1
ATOM 695 N N . GLY A 1 87 ? 18.532 4.007 -4.182 1.00 78.88 87 GLY A N 1
ATOM 696 C CA . GLY A 1 87 ? 19.597 3.048 -3.914 1.00 78.88 87 GLY A CA 1
ATOM 697 C C . GLY A 1 87 ? 20.033 2.310 -5.178 1.00 78.88 87 GLY A C 1
ATOM 698 O O . GLY A 1 87 ? 21.234 2.225 -5.434 1.00 78.88 87 GLY A O 1
ATOM 699 N N . GLU A 1 88 ? 19.089 1.851 -6.002 1.00 78.62 88 GLU A N 1
ATOM 700 C CA . GLU A 1 88 ? 19.400 1.180 -7.268 1.00 78.62 88 GLU A CA 1
ATOM 701 C C . GLU A 1 88 ? 20.096 2.105 -8.276 1.00 78.62 88 GLU A C 1
ATOM 703 O O . GLU A 1 88 ? 21.095 1.713 -8.879 1.00 78.62 88 GLU A O 1
ATOM 708 N N . ILE A 1 89 ? 19.645 3.354 -8.414 1.00 79.94 89 ILE A N 1
ATOM 709 C CA . ILE A 1 89 ? 20.282 4.358 -9.285 1.00 79.94 89 ILE A CA 1
ATOM 710 C C . ILE A 1 89 ? 21.734 4.601 -8.853 1.00 79.94 89 ILE A C 1
ATOM 712 O O . ILE A 1 89 ? 22.642 4.632 -9.685 1.00 79.94 89 ILE A O 1
ATOM 716 N N . ILE A 1 90 ? 21.972 4.747 -7.546 1.00 84.38 90 ILE A N 1
ATOM 717 C CA . ILE A 1 90 ? 23.307 5.017 -7.000 1.00 84.38 90 ILE A CA 1
ATOM 718 C C . ILE A 1 90 ? 24.216 3.785 -7.111 1.00 84.38 90 ILE A C 1
ATOM 720 O O . ILE A 1 90 ? 25.398 3.926 -7.425 1.00 84.38 90 ILE A O 1
ATOM 724 N N . HIS A 1 91 ? 23.697 2.588 -6.825 1.00 83.38 91 HIS A N 1
ATOM 725 C CA . HIS A 1 91 ? 24.508 1.377 -6.685 1.00 83.38 91 HIS A CA 1
ATOM 726 C C . HIS A 1 91 ? 24.670 0.586 -7.989 1.00 83.38 91 HIS A C 1
ATOM 728 O O . HIS A 1 91 ? 25.755 0.071 -8.256 1.00 83.38 91 HIS A O 1
ATOM 734 N N . TYR A 1 92 ? 23.623 0.513 -8.813 1.00 74.88 92 TYR A N 1
ATOM 735 C CA . TYR A 1 92 ? 23.581 -0.286 -10.042 1.00 74.88 92 TYR A CA 1
ATOM 736 C C . TYR A 1 92 ? 23.630 0.552 -11.325 1.00 74.88 92 TYR A C 1
ATOM 738 O O . TYR A 1 92 ? 23.550 -0.014 -12.412 1.00 74.88 92 TYR A O 1
ATOM 746 N N . GLN A 1 93 ? 23.782 1.879 -11.219 1.00 76.12 93 GLN A N 1
ATOM 747 C CA . GLN A 1 93 ? 23.770 2.805 -12.361 1.00 76.12 93 GLN A CA 1
ATOM 748 C C . GLN A 1 93 ? 22.486 2.705 -13.207 1.00 76.12 93 GLN A C 1
ATOM 750 O O . GLN A 1 93 ? 22.510 2.964 -14.411 1.00 76.12 93 GLN A O 1
ATOM 755 N N . ALA A 1 94 ? 21.362 2.332 -12.583 1.00 73.94 94 ALA A N 1
ATOM 756 C CA . ALA A 1 94 ? 20.056 2.350 -13.234 1.00 73.94 94 ALA A CA 1
ATOM 757 C C . ALA A 1 94 ? 19.699 3.778 -13.673 1.00 73.94 94 ALA A C 1
ATOM 759 O O . ALA A 1 94 ? 20.062 4.753 -13.004 1.00 73.94 94 ALA A O 1
ATOM 760 N N . THR A 1 95 ? 18.987 3.925 -14.792 1.00 78.38 95 THR A N 1
ATOM 761 C CA . THR A 1 95 ? 18.532 5.246 -15.228 1.00 78.38 95 THR A CA 1
ATOM 762 C C . THR A 1 95 ? 17.151 5.555 -14.666 1.00 78.38 95 THR A C 1
ATOM 764 O O . THR A 1 95 ? 16.300 4.681 -14.527 1.00 78.38 95 THR A O 1
ATOM 767 N N . LEU A 1 96 ? 16.888 6.836 -14.397 1.00 75.50 96 LEU A N 1
ATOM 768 C CA . LEU A 1 96 ? 15.554 7.287 -13.993 1.00 75.50 96 LEU A CA 1
ATOM 769 C C . LEU A 1 96 ? 14.489 6.967 -15.059 1.00 75.50 96 LEU A C 1
ATOM 771 O O . LEU A 1 96 ? 13.321 6.814 -14.727 1.00 75.50 96 LEU A O 1
ATOM 775 N N . ALA A 1 97 ? 14.886 6.873 -16.332 1.00 74.56 97 ALA A N 1
ATOM 776 C CA . ALA A 1 97 ? 13.983 6.510 -17.418 1.00 74.56 97 ALA A CA 1
ATOM 777 C C . ALA A 1 97 ? 13.480 5.066 -17.277 1.00 74.56 97 ALA A C 1
ATOM 779 O O . ALA A 1 97 ? 12.286 4.833 -17.445 1.00 74.56 97 ALA A O 1
ATOM 780 N N . ASP A 1 98 ? 14.355 4.135 -16.885 1.00 72.44 98 ASP A N 1
ATOM 781 C CA . ASP A 1 98 ? 13.972 2.746 -16.605 1.00 72.44 98 ASP A CA 1
ATOM 782 C C . ASP A 1 98 ? 13.027 2.673 -15.392 1.00 72.44 98 ASP A C 1
ATOM 784 O O . ASP A 1 98 ? 12.066 1.904 -15.380 1.00 72.44 98 ASP A O 1
ATOM 788 N N . GLU A 1 99 ? 13.252 3.514 -14.376 1.00 75.06 99 GLU A N 1
ATOM 789 C CA . GLU A 1 99 ? 12.391 3.649 -13.188 1.00 75.06 99 GLU A CA 1
ATOM 790 C C . GLU A 1 99 ? 11.061 4.376 -13.449 1.00 75.06 99 GLU A C 1
ATOM 792 O O . GLU A 1 99 ? 10.196 4.408 -12.585 1.00 75.06 99 GLU A O 1
ATOM 797 N N . LEU A 1 100 ? 10.839 4.971 -14.617 1.00 81.06 100 LEU A N 1
ATOM 798 C CA . LEU A 1 100 ? 9.582 5.671 -14.928 1.00 81.06 100 LEU A CA 1
ATOM 799 C C . LEU A 1 100 ? 8.830 5.032 -16.094 1.00 81.06 100 LEU A C 1
ATOM 801 O O . LEU A 1 100 ? 7.964 5.659 -16.707 1.00 81.06 100 LEU A O 1
ATOM 805 N N . GLU A 1 101 ? 9.139 3.773 -16.387 1.00 83.44 101 GLU A N 1
ATOM 806 C CA . GLU A 1 101 ? 8.475 3.018 -17.434 1.00 83.44 101 GLU A CA 1
ATOM 807 C C . GLU A 1 101 ? 6.952 2.912 -17.176 1.00 83.44 101 GLU A C 1
ATOM 809 O O . GLU A 1 101 ? 6.531 2.585 -16.057 1.00 83.44 101 GLU A O 1
ATOM 814 N N . PRO A 1 102 ? 6.092 3.144 -18.191 1.00 85.75 102 PRO A N 1
ATOM 815 C CA . PRO A 1 102 ? 4.638 3.129 -18.018 1.00 85.75 102 PRO A CA 1
ATOM 816 C C . PRO A 1 102 ? 4.077 1.830 -17.425 1.00 85.75 102 PRO A C 1
ATOM 818 O O . PRO A 1 102 ? 3.121 1.882 -16.646 1.00 85.75 102 PRO A O 1
ATOM 821 N N . ALA A 1 103 ? 4.667 0.678 -17.760 1.00 82.75 103 ALA A N 1
ATOM 822 C CA . ALA A 1 103 ? 4.258 -0.622 -17.229 1.00 82.75 103 ALA A CA 1
ATOM 823 C C . ALA A 1 103 ? 4.456 -0.693 -15.706 1.00 82.75 103 ALA A C 1
ATOM 825 O O . ALA A 1 103 ? 3.533 -1.038 -14.966 1.00 82.75 103 ALA A O 1
ATOM 826 N N . ARG A 1 104 ? 5.622 -0.252 -15.217 1.00 84.50 104 ARG A N 1
ATOM 827 C CA . ARG A 1 104 ? 5.946 -0.202 -13.784 1.00 84.50 104 ARG A CA 1
ATOM 828 C C . ARG A 1 104 ? 5.015 0.757 -13.044 1.00 84.50 104 ARG A C 1
ATOM 830 O O . ARG A 1 104 ? 4.435 0.393 -12.021 1.00 84.50 104 ARG A O 1
ATOM 837 N N . LEU A 1 105 ? 4.779 1.946 -13.604 1.00 87.69 105 LEU A N 1
ATOM 838 C CA . LEU A 1 105 ? 3.829 2.922 -13.050 1.00 87.69 105 LEU A CA 1
ATOM 839 C C . LEU A 1 105 ? 2.404 2.361 -12.960 1.00 87.69 105 LEU A C 1
ATOM 841 O O . LEU A 1 105 ? 1.717 2.571 -11.958 1.00 87.69 105 LEU A O 1
ATOM 845 N N . THR A 1 106 ? 1.974 1.621 -13.982 1.00 88.44 106 THR A N 1
ATOM 846 C CA . THR A 1 106 ? 0.656 0.977 -14.017 1.00 88.44 106 THR A CA 1
ATOM 847 C C . THR A 1 106 ? 0.548 -0.111 -12.954 1.00 88.44 106 THR A C 1
ATOM 849 O O . THR A 1 106 ? -0.416 -0.116 -12.188 1.00 88.44 106 THR A O 1
ATOM 852 N N . ALA A 1 107 ? 1.549 -0.983 -12.841 1.00 87.62 107 ALA A N 1
ATOM 853 C CA . ALA A 1 107 ? 1.605 -2.012 -11.807 1.00 87.62 107 ALA A CA 1
ATOM 854 C C . ALA A 1 107 ? 1.557 -1.414 -10.397 1.00 87.62 107 ALA A C 1
ATOM 856 O O . ALA A 1 107 ? 0.690 -1.779 -9.600 1.00 87.62 107 ALA A O 1
ATOM 857 N N . PHE A 1 108 ? 2.391 -0.407 -10.121 1.00 90.81 108 PHE A N 1
ATOM 858 C CA . PHE A 1 108 ? 2.372 0.306 -8.846 1.00 90.81 108 PHE A CA 1
ATOM 859 C C . PHE A 1 108 ? 0.994 0.896 -8.534 1.00 90.81 108 PHE A C 1
ATOM 861 O O . PHE A 1 108 ? 0.503 0.754 -7.407 1.00 90.81 108 PHE A O 1
ATOM 868 N N . ALA A 1 109 ? 0.353 1.537 -9.515 1.00 92.38 109 ALA A N 1
ATOM 869 C CA . ALA A 1 109 ? -0.974 2.113 -9.344 1.00 92.38 109 ALA A CA 1
ATOM 870 C C . ALA A 1 109 ? -2.024 1.034 -9.033 1.00 92.38 109 ALA A C 1
ATOM 872 O O . ALA A 1 109 ? -2.798 1.196 -8.086 1.00 92.38 109 ALA A O 1
ATOM 873 N N . LEU A 1 110 ? -2.027 -0.079 -9.773 1.00 93.38 110 LEU A N 1
ATOM 874 C CA . LEU A 1 110 ? -2.962 -1.191 -9.576 1.00 93.38 110 LEU A CA 1
ATOM 875 C C . LEU A 1 110 ? -2.762 -1.877 -8.222 1.00 93.38 110 LEU A C 1
ATOM 877 O O . LEU A 1 110 ? -3.735 -2.067 -7.485 1.00 93.38 110 LEU A O 1
ATOM 881 N N . PHE A 1 111 ? -1.521 -2.201 -7.858 1.00 94.31 111 PHE A N 1
ATOM 882 C CA . PHE A 1 111 ? -1.188 -2.825 -6.578 1.00 94.31 111 PHE A CA 1
ATOM 883 C C . PHE A 1 111 ? -1.560 -1.913 -5.407 1.00 94.31 111 PHE A C 1
ATOM 885 O O . PHE A 1 111 ? -2.232 -2.337 -4.464 1.00 94.31 111 PHE A O 1
ATOM 892 N N . THR A 1 112 ? -1.200 -0.629 -5.486 1.00 94.75 112 THR A N 1
ATOM 893 C CA . THR A 1 112 ? -1.486 0.345 -4.425 1.00 94.75 112 THR A CA 1
ATOM 894 C C . THR A 1 112 ? -2.982 0.596 -4.284 1.00 94.75 112 THR A C 1
ATOM 896 O O . THR A 1 112 ? -3.498 0.546 -3.168 1.00 94.75 112 THR A O 1
ATOM 899 N N . ALA A 1 113 ? -3.711 0.815 -5.382 1.00 96.69 113 ALA A N 1
ATOM 900 C CA . ALA A 1 113 ? -5.155 1.039 -5.337 1.00 96.69 113 ALA A CA 1
ATOM 901 C C . ALA A 1 113 ? -5.898 -0.182 -4.772 1.00 96.69 113 ALA A C 1
ATOM 903 O O . ALA A 1 113 ? -6.714 -0.045 -3.856 1.00 96.69 113 ALA A O 1
ATOM 904 N N . THR A 1 114 ? -5.561 -1.383 -5.248 1.00 97.44 114 THR A N 1
ATOM 905 C CA . THR A 1 114 ? -6.129 -2.647 -4.754 1.00 97.44 114 THR A CA 1
ATOM 906 C C . THR A 1 114 ? -5.833 -2.844 -3.271 1.00 97.44 114 THR A C 1
ATOM 908 O O . THR A 1 114 ? -6.719 -3.208 -2.488 1.00 97.44 114 THR A O 1
ATOM 911 N N . GLY A 1 115 ? -4.601 -2.550 -2.857 1.00 97.19 115 GLY A N 1
ATOM 912 C CA . GLY A 1 115 ? -4.172 -2.613 -1.470 1.00 97.19 115 GLY A CA 1
ATOM 913 C C . GLY A 1 115 ? -4.930 -1.640 -0.568 1.00 97.19 115 GLY A C 1
ATOM 914 O O . GLY A 1 115 ? -5.448 -2.042 0.475 1.00 97.19 115 GLY A O 1
ATOM 915 N N . LEU A 1 116 ? -5.061 -0.376 -0.979 1.00 97.69 116 L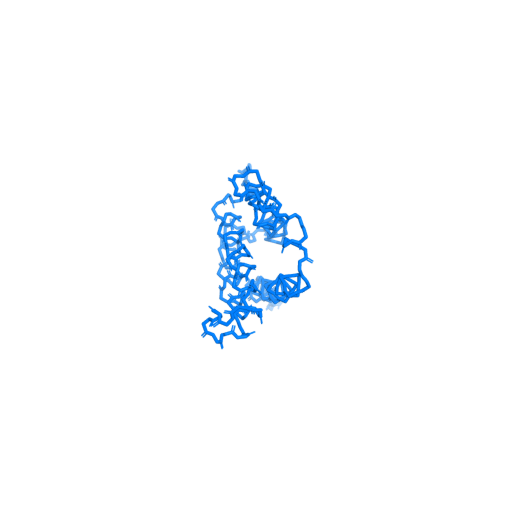EU A N 1
ATOM 916 C CA . LEU A 1 116 ? -5.797 0.660 -0.248 1.00 97.69 116 LEU A CA 1
ATOM 917 C C . LEU A 1 116 ? -7.267 0.282 -0.045 1.00 97.69 116 LEU A C 1
ATOM 919 O O . LEU A 1 116 ? -7.768 0.357 1.080 1.00 97.69 116 LEU A O 1
ATOM 923 N N . VAL A 1 117 ? -7.940 -0.174 -1.106 1.00 98.19 117 VAL A N 1
ATOM 924 C CA . VAL A 1 117 ? -9.329 -0.651 -1.034 1.00 98.19 117 VAL A CA 1
ATOM 925 C C . VAL A 1 117 ? -9.429 -1.836 -0.076 1.00 98.19 117 VAL A C 1
ATOM 927 O O . VAL A 1 117 ? -10.262 -1.830 0.831 1.00 98.19 117 VAL A O 1
ATOM 930 N N . THR A 1 118 ? -8.538 -2.820 -0.207 1.00 98.38 118 THR A N 1
ATOM 931 C CA . THR A 1 118 ? -8.539 -4.010 0.653 1.00 98.38 118 THR A CA 1
ATOM 932 C C . THR A 1 118 ? -8.303 -3.662 2.121 1.00 98.38 118 THR A C 1
ATOM 934 O O . THR A 1 118 ? -9.001 -4.168 3.006 1.00 98.38 118 THR A O 1
ATOM 937 N N . MET A 1 119 ? -7.343 -2.781 2.405 1.00 97.81 119 MET A N 1
ATOM 938 C CA . MET A 1 119 ? -7.058 -2.313 3.758 1.00 97.81 119 MET A CA 1
ATOM 939 C C . MET A 1 119 ? -8.258 -1.577 4.346 1.00 97.81 119 MET A C 1
ATOM 941 O O . MET A 1 119 ? -8.653 -1.888 5.469 1.00 97.81 119 MET A O 1
ATOM 945 N N . GLY A 1 120 ? -8.873 -0.664 3.590 1.00 97.19 120 GLY A N 1
ATOM 946 C CA . GLY A 1 120 ? -10.062 0.066 4.025 1.00 97.19 120 GLY A CA 1
ATOM 947 C C . GLY A 1 120 ? -11.230 -0.863 4.354 1.00 97.19 120 GLY A C 1
ATOM 948 O O . GLY A 1 120 ? -11.795 -0.777 5.444 1.00 97.19 120 GLY A O 1
ATOM 949 N N . LEU A 1 121 ? -11.537 -1.812 3.464 1.00 97.75 121 LEU A N 1
ATOM 950 C CA . LEU A 1 121 ? -12.586 -2.812 3.682 1.00 97.75 121 LEU A CA 1
ATOM 951 C C . LEU A 1 121 ? -12.292 -3.704 4.891 1.00 97.75 121 LEU A C 1
ATOM 953 O O . LEU A 1 121 ? -13.188 -3.983 5.682 1.00 97.75 121 LEU A O 1
ATOM 957 N N . THR A 1 122 ? -11.037 -4.117 5.073 1.00 97.12 122 THR A N 1
ATOM 958 C CA . THR A 1 122 ? -10.638 -4.958 6.209 1.00 97.12 122 THR A CA 1
ATOM 959 C C . THR A 1 122 ? -10.756 -4.202 7.531 1.00 97.12 122 THR A C 1
ATOM 961 O O . THR A 1 122 ? -11.285 -4.743 8.499 1.00 97.12 122 THR A O 1
ATOM 964 N N . LEU A 1 123 ? -10.299 -2.947 7.592 1.0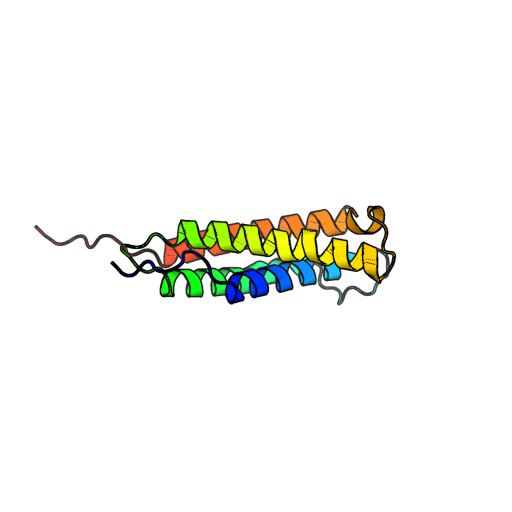0 95.62 123 LEU A N 1
ATOM 965 C CA . LEU A 1 123 ? -10.443 -2.113 8.789 1.00 95.62 123 LEU A CA 1
ATOM 966 C C . LEU A 1 123 ? -11.914 -1.845 9.110 1.00 95.62 123 LEU A C 1
ATOM 968 O O . LEU A 1 123 ? -12.302 -1.928 10.272 1.00 95.62 123 LEU A O 1
ATOM 972 N N . TRP A 1 124 ? -12.732 -1.576 8.092 1.00 94.56 124 TRP A N 1
ATOM 973 C CA . TRP A 1 124 ? -14.171 -1.399 8.253 1.00 94.56 124 TRP A CA 1
ATOM 974 C C . TRP A 1 124 ? -14.856 -2.674 8.760 1.00 94.56 124 TRP A C 1
ATOM 976 O O . TRP A 1 124 ? -15.622 -2.617 9.717 1.00 94.56 124 TRP A O 1
ATOM 986 N N . ALA A 1 125 ? -14.529 -3.838 8.193 1.00 94.69 125 ALA A N 1
ATOM 987 C CA . ALA A 1 125 ? -15.081 -5.124 8.619 1.00 94.69 125 ALA A CA 1
ATOM 988 C C . ALA A 1 125 ? -14.683 -5.509 10.056 1.00 94.69 125 ALA A C 1
ATOM 990 O O . ALA A 1 125 ? -15.428 -6.217 10.732 1.00 94.69 125 ALA A O 1
ATOM 991 N N . LEU A 1 126 ? -13.518 -5.049 10.522 1.00 93.00 126 LEU A N 1
ATOM 992 C CA . LEU A 1 126 ? -13.023 -5.265 11.885 1.00 93.00 126 LEU A CA 1
ATOM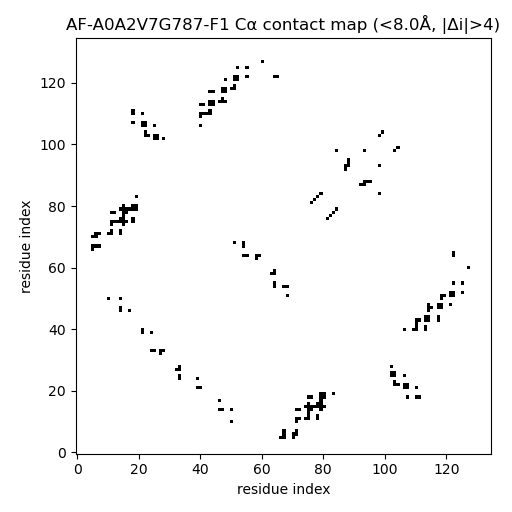 993 C C . LEU A 1 126 ? -13.460 -4.173 12.873 1.00 93.00 126 LEU A C 1
ATOM 995 O O . LEU A 1 126 ? -13.179 -4.298 14.067 1.00 93.00 126 LEU A O 1
ATOM 999 N N . ALA A 1 127 ? -14.118 -3.110 12.406 1.00 88.25 127 ALA A N 1
ATOM 1000 C CA . ALA A 1 127 ? -14.603 -2.054 13.278 1.00 88.25 127 ALA A CA 1
ATOM 1001 C C . ALA A 1 127 ? -15.706 -2.600 14.207 1.00 88.25 127 ALA A C 1
ATOM 1003 O O . ALA A 1 127 ? -16.587 -3.342 13.757 1.00 88.25 127 ALA A O 1
ATOM 1004 N N . PRO A 1 128 ? -15.704 -2.240 15.502 1.00 81.12 128 PRO A N 1
ATOM 1005 C CA . PRO A 1 128 ? -16.784 -2.622 16.401 1.00 81.12 128 PRO A CA 1
ATOM 1006 C C . PRO A 1 128 ? -18.100 -2.033 15.913 1.00 81.12 128 PRO A C 1
ATOM 1008 O O . PRO A 1 128 ? -18.176 -0.849 15.578 1.00 81.12 128 PRO A O 1
ATOM 1011 N N . ARG A 1 129 ? -19.155 -2.845 15.923 1.00 80.88 129 ARG A N 1
ATOM 1012 C CA . ARG A 1 129 ? -20.512 -2.346 15.706 1.00 80.88 129 ARG A CA 1
ATOM 1013 C C . ARG A 1 129 ? -21.027 -1.746 17.015 1.00 80.88 129 ARG A C 1
ATOM 1015 O O . ARG A 1 129 ? -20.788 -2.347 18.065 1.00 80.88 129 ARG A O 1
ATOM 1022 N N . PRO A 1 130 ? -21.730 -0.601 16.986 1.00 73.69 130 PRO A N 1
ATOM 1023 C CA . PRO A 1 130 ? -22.432 -0.125 18.168 1.00 73.69 130 PRO A CA 1
ATOM 1024 C C . PRO A 1 130 ? -23.404 -1.219 18.615 1.00 73.69 130 PRO A C 1
ATOM 1026 O O . PRO A 1 130 ? -24.208 -1.705 17.818 1.00 73.69 130 PRO A O 1
ATOM 1029 N N . SER A 1 131 ? -23.300 -1.654 19.872 1.00 71.12 131 SER A N 1
ATOM 1030 C CA . SER A 1 131 ? -24.284 -2.566 20.440 1.00 71.12 131 SER A CA 1
ATOM 1031 C C . SER A 1 131 ? -25.600 -1.807 20.530 1.00 71.12 131 SER A C 1
ATOM 1033 O O . SER A 1 131 ? -25.723 -0.883 21.333 1.00 71.12 131 SER A O 1
ATOM 1035 N N . SER A 1 132 ? -26.580 -2.182 19.713 1.00 62.59 132 SER A N 1
ATOM 1036 C CA . SER A 1 132 ? -27.977 -1.823 19.932 1.00 62.59 132 SER A CA 1
ATOM 1037 C C . SER A 1 132 ? -28.442 -2.523 21.211 1.00 62.59 132 SER A C 1
ATOM 1039 O O . SER A 1 132 ? -28.972 -3.632 21.164 1.00 62.59 132 SER A O 1
ATOM 1041 N N . GLY A 1 133 ? -28.131 -1.931 22.363 1.00 54.00 133 GLY A N 1
ATOM 1042 C CA . GLY A 1 133 ? -28.677 -2.363 23.642 1.00 54.00 133 GLY A CA 1
ATOM 1043 C C . GLY A 1 133 ? -30.168 -2.022 23.678 1.00 54.00 133 GLY A C 1
ATOM 1044 O O . GLY A 1 133 ? -30.519 -0.906 23.288 1.00 54.00 133 GLY A O 1
ATOM 1045 N N . PRO A 1 134 ? -31.049 -2.950 24.086 1.00 67.88 134 PRO A N 1
ATOM 1046 C CA . PRO A 1 134 ? -32.443 -2.612 24.332 1.00 67.88 134 PRO A CA 1
ATOM 1047 C C . PRO A 1 134 ? -32.517 -1.645 25.523 1.00 67.88 134 PRO A C 1
ATOM 1049 O O . PRO A 1 134 ? -31.908 -1.905 26.563 1.00 67.88 134 PRO A O 1
ATOM 1052 N N . CYS A 1 135 ? -33.197 -0.514 25.314 1.00 55.66 135 CYS A N 1
ATOM 1053 C CA . CYS A 1 135 ? -33.604 0.419 26.366 1.00 55.66 135 CYS A CA 1
ATOM 1054 C C . CYS A 1 135 ? -34.582 -0.233 27.346 1.00 55.66 135 CYS A C 1
ATOM 1056 O O . CYS A 1 135 ? -35.379 -1.088 26.895 1.00 55.66 135 CYS A O 1
#

Secondary structure (DSSP, 8-state):
-----S--HHHHHHHHHHHHHHHHHGGGTTTS-S-S-TTGGGGHHHHHHHHHHHHHHHS-TTS-THHHHHHHHHHHHHIIIIIHHHHHHHHH---TTGGG-HHHHHHHHHHHHHHHHHHHHHHHHTSPPP-----

Solvent-accessible surface area (backbone atoms only — not comparable to full-atom values): 7497 Å² total; per-residue (Å²): 131,85,83,72,72,67,71,53,68,71,60,15,51,51,46,7,51,52,56,31,51,50,34,59,60,32,70,21,88,84,73,78,69,43,93,77,56,92,62,59,46,60,55,24,40,66,52,25,34,50,49,27,54,54,41,44,69,73,34,44,83,93,47,68,38,63,61,35,47,55,52,33,51,53,46,6,47,46,44,26,68,45,54,45,53,53,49,41,34,72,74,70,66,50,54,71,67,72,76,62,34,68,57,30,56,48,39,42,50,49,22,49,52,46,16,50,53,33,23,52,52,42,43,58,72,68,48,84,73,83,77,86,68,86,127